Protein AF-A0ABD6HM84-F1 (afdb_monomer)

Radius of gyration: 14.24 Å; Cα contacts (8 Å, |Δi|>4): 143;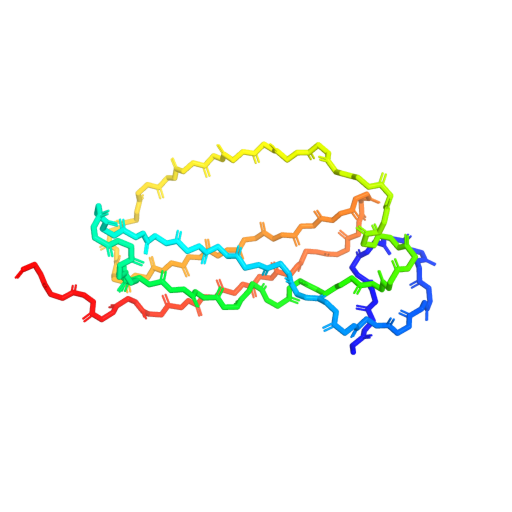 chains: 1; bounding box: 37×30×30 Å

Solvent-accessible surface area (backbone atoms only — not comparable to full-atom values): 5225 Å² total; per-residue (Å²): 89,66,23,35,43,48,93,51,84,48,65,16,85,46,69,53,68,57,68,48,60,49,94,89,64,49,70,70,47,67,53,73,30,77,34,25,35,19,73,75,62,69,72,64,73,80,92,83,85,87,85,88,78,90,68,98,59,64,57,46,77,40,79,42,64,34,84,86,20,71,66,23,72,30,80,42,79,57,83,74,76,135

Nearest PDB structures (foldseek):
  3wpa-assembly1_A  TM=5.094E-01  e=5.042E+00  Acinetobacter sp. Tol 5

Mean predicted aligned error: 3.44 Å

Secondar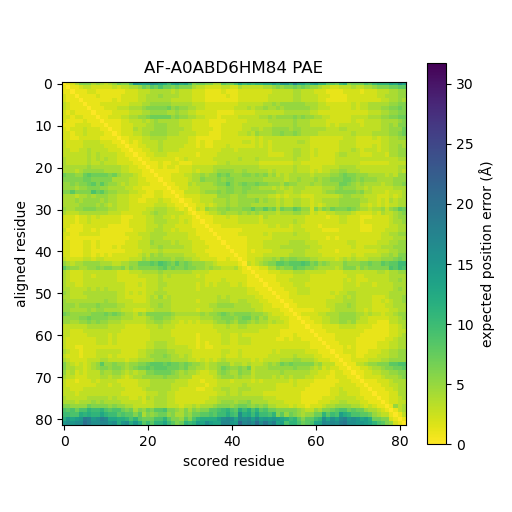y structure (DSSP, 8-state):
-B-SBTT--SB--EEEE--EE-TTS-EEE--EEEEEE-HHHHTS-----------SSSEEEEEE-BTTPPPEEEEEE-----

Organism: Serratia marcescens (NCBI:txid615)

Sequence (82 aa):
MKCIVNGCTNYAANNFSVRLRRDDTTAIWAPNTEAYICDAHASSGFTIEVNLSTRTDDTLETFVSANGGPAARRLTTIKHQP

Structure (mmCIF, N/CA/C/O backbone):
data_AF-A0ABD6HM84-F1
#
_entry.id   AF-A0ABD6HM84-F1
#
loop_
_atom_site.group_PDB
_atom_site.id
_atom_site.type_symbol
_atom_site.label_atom_id
_atom_site.label_alt_id
_atom_site.label_comp_id
_atom_site.label_asym_id
_atom_site.label_entity_id
_atom_site.label_seq_id
_atom_site.pdbx_PDB_ins_code
_atom_site.Cartn_x
_atom_site.Cartn_y
_atom_site.Cartn_z
_atom_site.occupancy
_atom_site.B_iso_or_equiv
_atom_site.auth_seq_id
_atom_site.auth_comp_id
_atom_site.auth_asym_id
_atom_site.auth_atom_id
_atom_site.pdbx_PDB_model_num
ATOM 1 N N . MET A 1 1 ? 1.272 4.273 -13.677 1.00 83.69 1 MET A N 1
ATOM 2 C CA . MET A 1 1 ? 1.547 5.332 -12.673 1.00 83.69 1 MET A CA 1
ATOM 3 C C . MET A 1 1 ? 3.049 5.459 -12.465 1.00 83.69 1 MET A C 1
ATOM 5 O O . MET A 1 1 ? 3.779 4.706 -13.097 1.00 83.69 1 MET A O 1
ATOM 9 N N . LYS A 1 2 ? 3.538 6.382 -11.628 1.00 92.06 2 LYS A N 1
ATOM 10 C CA . LYS A 1 2 ? 4.952 6.382 -11.216 1.00 92.06 2 LYS A CA 1
ATOM 11 C C . LYS A 1 2 ? 5.158 5.374 -10.080 1.00 92.06 2 LYS A C 1
ATOM 13 O O . LYS A 1 2 ? 4.264 5.201 -9.256 1.00 92.06 2 LYS A O 1
ATOM 18 N N . CYS A 1 3 ? 6.312 4.714 -10.052 1.00 95.50 3 CYS A N 1
ATOM 19 C CA . CYS A 1 3 ? 6.719 3.862 -8.936 1.00 95.50 3 CYS A CA 1
ATOM 20 C C . CYS A 1 3 ? 6.789 4.656 -7.619 1.00 95.50 3 CYS A C 1
ATOM 22 O O . CYS A 1 3 ? 7.321 5.766 -7.598 1.00 95.50 3 CYS A O 1
ATOM 24 N N . ILE A 1 4 ? 6.272 4.078 -6.530 1.00 95.44 4 ILE A N 1
ATOM 25 C CA . ILE A 1 4 ? 6.218 4.711 -5.202 1.00 95.44 4 ILE A CA 1
ATOM 26 C C . ILE A 1 4 ? 7.584 4.788 -4.501 1.00 95.44 4 ILE A C 1
ATOM 28 O O . ILE A 1 4 ? 7.780 5.613 -3.612 1.00 95.44 4 ILE A O 1
ATOM 32 N N . VAL A 1 5 ? 8.545 3.955 -4.914 1.00 95.19 5 VAL A N 1
ATOM 33 C CA . VAL A 1 5 ? 9.922 3.985 -4.396 1.00 95.19 5 VAL A CA 1
ATOM 34 C C . VAL A 1 5 ? 10.569 5.331 -4.729 1.00 95.19 5 VAL A C 1
ATOM 36 O O . VAL A 1 5 ? 10.589 5.742 -5.893 1.00 95.19 5 VAL A O 1
ATOM 39 N N . ASN A 1 6 ? 11.114 6.007 -3.713 1.00 94.38 6 ASN A N 1
ATOM 40 C CA . ASN A 1 6 ? 11.711 7.332 -3.869 1.00 94.38 6 ASN A CA 1
ATOM 41 C C . ASN A 1 6 ? 12.790 7.362 -4.964 1.00 94.38 6 ASN A C 1
ATOM 43 O O . ASN A 1 6 ? 13.593 6.441 -5.089 1.00 94.38 6 ASN A O 1
ATOM 47 N N . GLY A 1 7 ? 12.804 8.424 -5.769 1.00 92.88 7 GLY A N 1
ATOM 48 C CA . GLY A 1 7 ? 13.767 8.594 -6.863 1.00 92.88 7 GLY A CA 1
ATOM 49 C C . GLY A 1 7 ? 13.570 7.671 -8.076 1.00 92.88 7 GLY A C 1
ATOM 50 O O . GLY A 1 7 ? 14.197 7.899 -9.107 1.00 92.88 7 GLY A O 1
ATOM 51 N N . CYS A 1 8 ? 12.677 6.677 -8.025 1.00 95.25 8 CYS A N 1
ATOM 52 C CA . CYS A 1 8 ? 12.427 5.797 -9.164 1.00 95.25 8 CYS A CA 1
ATOM 53 C C . CYS A 1 8 ? 11.634 6.520 -10.265 1.00 95.25 8 CYS A C 1
ATOM 55 O O . CYS A 1 8 ? 10.602 7.136 -9.999 1.00 95.25 8 CYS A O 1
ATOM 57 N N . THR A 1 9 ? 12.081 6.425 -11.518 1.00 95.50 9 THR A N 1
ATOM 58 C CA . THR A 1 9 ? 11.407 7.024 -12.687 1.00 95.50 9 THR A CA 1
ATOM 59 C C . THR A 1 9 ? 10.642 6.008 -13.534 1.00 95.50 9 THR A C 1
ATOM 61 O O . THR A 1 9 ? 9.943 6.397 -14.468 1.00 95.50 9 THR A O 1
ATOM 64 N N . ASN A 1 10 ? 10.721 4.719 -13.191 1.00 96.31 10 ASN A N 1
ATOM 65 C CA . ASN A 1 10 ? 10.053 3.656 -13.933 1.00 96.31 10 ASN A CA 1
ATOM 66 C C . ASN A 1 10 ? 8.528 3.780 -13.834 1.00 96.31 10 ASN A C 1
ATOM 68 O O . ASN A 1 10 ? 7.969 4.135 -12.786 1.00 96.31 10 ASN A O 1
ATOM 72 N N . TYR A 1 11 ? 7.857 3.397 -14.919 1.00 96.62 11 TYR A N 1
ATOM 73 C CA . TYR A 1 11 ? 6.419 3.186 -14.903 1.00 96.62 11 TYR A CA 1
ATOM 74 C C . TYR A 1 11 ? 6.066 2.015 -13.979 1.00 96.62 11 TYR A C 1
ATOM 76 O O . TYR A 1 11 ? 6.766 1.004 -13.927 1.00 96.62 11 TYR A O 1
ATOM 84 N N . ALA A 1 12 ? 4.969 2.166 -13.249 1.00 96.31 12 ALA A N 1
ATOM 85 C CA . ALA A 1 12 ? 4.454 1.188 -12.313 1.00 96.31 12 ALA A CA 1
ATOM 86 C C . ALA A 1 12 ? 3.072 0.690 -12.738 1.00 96.31 12 ALA A C 1
ATOM 88 O O . ALA A 1 12 ? 2.166 1.498 -12.992 1.00 96.31 12 ALA A O 1
ATOM 89 N N . ALA A 1 13 ? 2.950 -0.638 -12.780 1.00 95.06 13 ALA A N 1
ATOM 90 C CA . ALA A 1 13 ? 1.744 -1.384 -13.132 1.00 95.06 13 ALA A CA 1
ATOM 91 C C . ALA A 1 13 ? 1.298 -2.348 -12.018 1.00 95.06 13 ALA A C 1
ATOM 93 O O . ALA A 1 13 ? 0.135 -2.737 -11.981 1.00 95.06 13 ALA A O 1
ATOM 94 N N . ASN A 1 14 ? 2.189 -2.691 -11.083 1.00 94.94 14 ASN A N 1
ATOM 95 C CA . ASN A 1 14 ? 1.883 -3.593 -9.977 1.00 94.94 14 ASN A CA 1
ATOM 96 C C . ASN A 1 14 ? 1.388 -2.783 -8.783 1.00 94.94 14 ASN A C 1
ATOM 98 O O . ASN A 1 14 ? 1.969 -1.746 -8.477 1.00 94.94 14 ASN A O 1
ATOM 102 N N . ASN A 1 15 ? 0.337 -3.233 -8.107 1.00 94.56 15 ASN A N 1
ATOM 103 C CA . ASN A 1 15 ? -0.284 -2.512 -6.998 1.00 94.56 15 ASN A CA 1
ATOM 104 C C . ASN A 1 15 ? -0.163 -3.301 -5.694 1.00 94.56 15 ASN A C 1
ATOM 106 O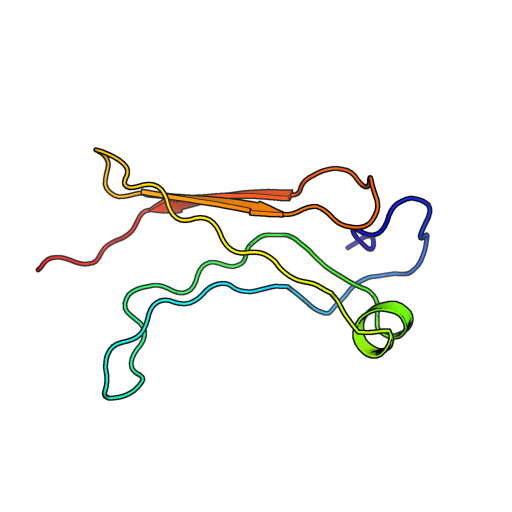 O . ASN A 1 15 ? -0.389 -4.510 -5.682 1.00 94.56 15 ASN A O 1
ATOM 110 N N . PHE A 1 16 ? 0.133 -2.615 -4.592 1.00 92.62 16 PHE A N 1
ATOM 111 C CA . PHE A 1 16 ? -0.034 -3.204 -3.268 1.00 92.62 16 PHE A CA 1
ATOM 112 C C . PHE A 1 16 ? -1.516 -3.215 -2.889 1.00 92.62 16 PHE A C 1
ATOM 114 O O . PHE A 1 16 ? -2.180 -2.181 -2.911 1.00 92.62 16 PHE A O 1
ATOM 121 N N . SER A 1 17 ? -2.033 -4.368 -2.473 1.00 91.44 17 SER A N 1
ATOM 122 C CA . SER A 1 17 ? -3.409 -4.507 -1.989 1.00 91.44 17 SER A CA 1
ATOM 123 C C . SER A 1 17 ? -3.426 -5.011 -0.553 1.00 91.44 17 SER A C 1
ATOM 125 O O . SER A 1 17 ? -2.671 -5.923 -0.219 1.00 91.44 17 SER A O 1
ATOM 127 N N . VAL A 1 18 ? -4.344 -4.496 0.261 1.00 91.62 18 VAL A N 1
ATOM 128 C CA . VAL A 1 18 ? -4.668 -5.071 1.573 1.00 91.62 18 VAL A CA 1
ATOM 129 C C . VAL A 1 18 ? -6.044 -5.716 1.460 1.00 91.62 18 VAL A C 1
ATOM 131 O O . VAL A 1 18 ? -6.946 -5.139 0.858 1.00 91.62 18 VAL A O 1
ATOM 134 N N . ARG A 1 19 ? -6.228 -6.922 2.003 1.00 92.31 19 ARG A N 1
ATOM 135 C CA . ARG A 1 19 ? -7.510 -7.636 1.941 1.00 92.31 19 ARG A CA 1
ATOM 136 C C . ARG A 1 19 ? -7.798 -8.342 3.256 1.00 92.31 19 ARG A C 1
ATOM 138 O O . ARG A 1 19 ? -7.023 -9.200 3.663 1.00 92.31 19 ARG A O 1
ATOM 145 N N . LEU A 1 20 ? -8.951 -8.042 3.849 1.00 93.00 20 LEU A N 1
ATOM 146 C CA . LEU A 1 20 ? -9.515 -8.835 4.936 1.00 93.00 20 LEU A CA 1
ATOM 147 C C . LEU A 1 20 ? -10.397 -9.932 4.350 1.00 93.00 20 LEU A C 1
ATOM 149 O O . LEU A 1 20 ? -11.208 -9.688 3.448 1.00 93.00 20 LEU A O 1
ATOM 153 N N . ARG A 1 21 ? -10.229 -11.150 4.854 1.00 94.00 21 ARG A N 1
ATOM 154 C CA . ARG A 1 21 ? -10.934 -12.335 4.371 1.00 94.00 21 ARG A CA 1
ATOM 155 C C . ARG A 1 21 ? -11.610 -13.070 5.512 1.00 94.00 21 ARG A C 1
ATOM 157 O O . ARG A 1 21 ? -11.214 -12.927 6.663 1.00 94.00 21 ARG A O 1
ATOM 164 N N . ARG A 1 22 ? -12.607 -13.865 5.143 1.00 92.81 22 ARG A N 1
ATOM 165 C CA . ARG A 1 22 ? -13.140 -14.945 5.972 1.00 92.81 22 ARG A CA 1
ATOM 166 C C . ARG A 1 22 ? -12.292 -16.204 5.793 1.00 92.81 22 ARG A C 1
ATOM 168 O O . ARG A 1 22 ? -11.479 -16.276 4.867 1.00 92.81 22 ARG A O 1
ATOM 175 N N . ASP A 1 23 ? -12.544 -17.202 6.630 1.00 95.94 23 ASP A N 1
ATOM 176 C CA . ASP A 1 23 ? -11.861 -18.500 6.579 1.00 95.94 23 ASP A CA 1
ATOM 177 C C . ASP A 1 23 ? -12.099 -19.234 5.250 1.00 95.94 23 ASP A C 1
ATOM 179 O O . ASP A 1 23 ? -11.199 -19.877 4.718 1.00 95.94 23 ASP A O 1
ATOM 183 N N . ASP A 1 24 ? -13.274 -19.047 4.641 1.00 94.31 24 ASP A N 1
ATOM 184 C CA . ASP A 1 24 ? -13.615 -19.564 3.307 1.00 94.31 24 ASP A CA 1
ATOM 185 C C . ASP A 1 24 ? -12.945 -18.798 2.148 1.00 94.31 24 ASP A C 1
ATOM 187 O O . ASP A 1 24 ? -13.238 -19.028 0.975 1.00 94.31 24 ASP A O 1
ATOM 191 N N . THR A 1 25 ? -12.031 -17.879 2.468 1.00 89.25 25 THR A N 1
ATOM 192 C CA . THR A 1 25 ? -11.260 -17.015 1.565 1.00 89.25 25 THR A CA 1
ATOM 193 C C . THR A 1 25 ? -12.035 -15.891 0.872 1.00 89.25 25 THR A C 1
ATOM 195 O O . THR A 1 25 ? -11.408 -15.062 0.187 1.00 89.25 25 THR A O 1
ATOM 198 N N . THR A 1 26 ? -13.355 -15.787 1.066 1.00 90.62 26 THR A N 1
ATOM 199 C CA . THR A 1 26 ? -14.154 -14.666 0.550 1.00 90.62 26 THR A CA 1
ATOM 200 C C . THR A 1 26 ? -13.679 -13.342 1.153 1.00 90.62 26 THR A C 1
ATOM 202 O O . THR A 1 26 ? -13.128 -13.287 2.253 1.00 90.62 26 THR A O 1
ATOM 205 N N . ALA A 1 27 ? -13.773 -12.253 0.385 1.00 90.69 27 ALA A N 1
ATOM 206 C CA . ALA A 1 27 ? -13.334 -10.937 0.849 1.00 90.69 27 ALA A CA 1
ATOM 207 C C . ALA A 1 27 ? -14.421 -10.291 1.711 1.00 90.69 27 ALA A C 1
ATOM 209 O O . ALA A 1 27 ? -15.567 -10.212 1.278 1.00 90.69 27 ALA A O 1
ATOM 210 N N . ILE A 1 28 ? -14.041 -9.747 2.866 1.00 91.88 28 ILE A N 1
ATOM 211 C CA . ILE A 1 28 ? -14.872 -8.766 3.576 1.00 91.88 28 ILE A CA 1
ATOM 212 C C . ILE A 1 28 ? -14.685 -7.398 2.912 1.00 91.88 28 ILE A C 1
ATOM 214 O O . ILE A 1 28 ? -15.645 -6.718 2.561 1.00 91.88 28 ILE A O 1
ATOM 218 N N . TRP A 1 29 ? -13.427 -7.027 2.676 1.00 91.62 29 TRP A N 1
ATOM 219 C CA . TRP A 1 2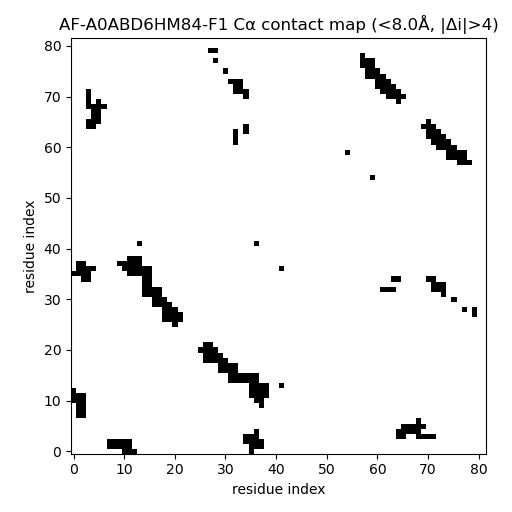9 ? -13.036 -5.854 1.902 1.00 91.62 29 TRP A CA 1
ATOM 220 C C . TRP A 1 29 ? -11.649 -6.063 1.287 1.00 91.62 29 TRP A C 1
ATOM 222 O O . TRP A 1 29 ? -10.836 -6.835 1.798 1.00 91.62 29 TRP A O 1
ATOM 232 N N . ALA A 1 30 ? -11.390 -5.390 0.165 1.00 90.00 30 ALA A N 1
ATOM 233 C CA . ALA A 1 30 ? 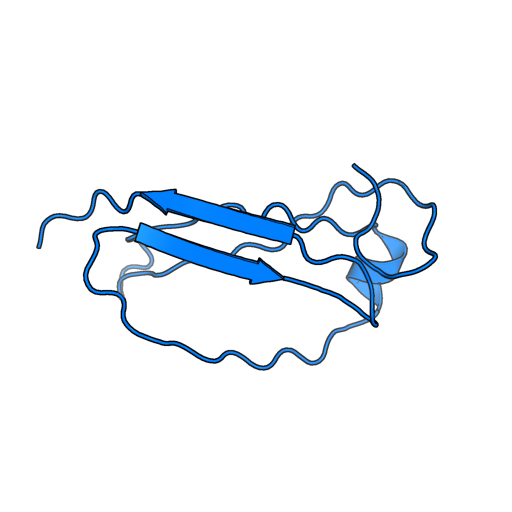-10.144 -5.494 -0.596 1.00 90.00 30 ALA A CA 1
ATOM 2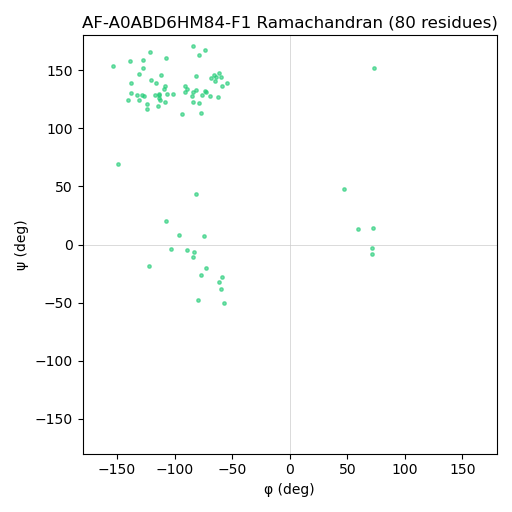34 C C . ALA A 1 30 ? -9.822 -4.163 -1.306 1.00 90.00 30 ALA A C 1
ATOM 236 O O . ALA A 1 30 ? -9.969 -4.074 -2.528 1.00 90.00 30 ALA A O 1
ATOM 237 N N . PRO A 1 31 ? -9.472 -3.089 -0.573 1.00 89.88 31 PRO A N 1
ATOM 238 C CA . PRO A 1 31 ? -9.103 -1.83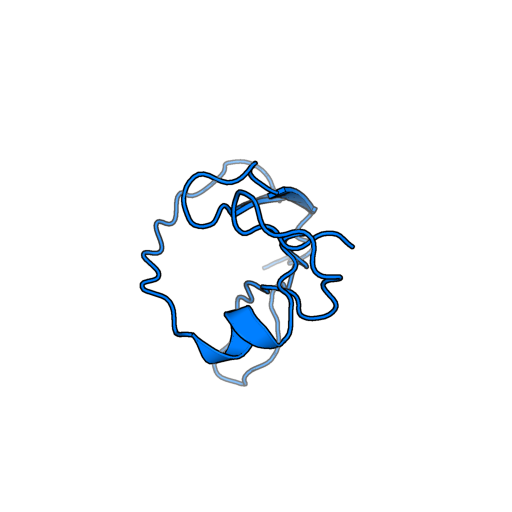2 -1.206 1.00 89.88 31 PRO A CA 1
ATOM 239 C C . PRO A 1 31 ? -7.833 -1.964 -2.054 1.00 89.88 31 PRO A C 1
ATOM 241 O O . PRO A 1 31 ? -6.857 -2.621 -1.684 1.00 89.88 31 PRO A O 1
ATOM 244 N N . ASN A 1 32 ? -7.828 -1.230 -3.162 1.00 91.50 32 ASN A N 1
ATOM 245 C CA . ASN A 1 32 ? -6.597 -0.796 -3.806 1.00 91.50 32 ASN A CA 1
ATOM 246 C C . ASN A 1 32 ? -5.971 0.302 -2.930 1.00 91.50 32 ASN A C 1
ATOM 248 O O . ASN A 1 32 ? -6.672 1.228 -2.527 1.00 91.50 32 ASN A O 1
ATOM 252 N N . THR A 1 33 ? -4.679 0.204 -2.616 1.00 94.69 33 THR A N 1
ATOM 253 C CA . THR A 1 33 ? -3.997 1.175 -1.735 1.00 94.69 33 THR A CA 1
ATOM 254 C C . THR A 1 33 ? -3.523 2.442 -2.456 1.00 94.69 33 THR A C 1
ATOM 256 O O . THR A 1 33 ? -3.025 3.368 -1.824 1.00 94.69 33 THR A O 1
ATOM 259 N N . GLU A 1 34 ? -3.647 2.473 -3.782 1.00 94.38 34 GLU A N 1
ATOM 260 C CA . GLU A 1 34 ? -3.037 3.429 -4.711 1.00 94.38 34 GLU A CA 1
ATOM 261 C C . GLU A 1 34 ? -1.495 3.478 -4.672 1.00 94.38 34 GLU A C 1
ATOM 263 O O . GLU A 1 34 ? -0.877 4.365 -5.261 1.00 94.38 34 GLU A O 1
ATOM 268 N N . ALA A 1 35 ? -0.846 2.499 -4.034 1.00 95.56 35 ALA A N 1
ATOM 269 C CA . ALA A 1 35 ? 0.602 2.347 -4.067 1.00 95.56 35 ALA A CA 1
ATOM 270 C C . ALA A 1 35 ? 1.025 1.398 -5.186 1.00 95.56 35 ALA A C 1
ATOM 272 O O . ALA A 1 35 ? 0.774 0.192 -5.124 1.00 95.56 35 ALA A O 1
ATOM 273 N N . TYR A 1 36 ? 1.695 1.947 -6.201 1.00 95.62 36 TYR A N 1
ATOM 274 C CA . TYR A 1 36 ? 2.147 1.183 -7.361 1.00 95.62 36 TYR A CA 1
ATOM 275 C C . TYR A 1 36 ? 3.661 1.063 -7.416 1.00 95.62 36 TYR A C 1
ATOM 277 O O . TYR A 1 36 ? 4.399 1.992 -7.084 1.00 95.62 36 TYR A O 1
ATOM 285 N N . ILE A 1 37 ? 4.124 -0.077 -7.912 1.00 95.69 37 ILE A N 1
ATOM 286 C CA . ILE A 1 37 ? 5.530 -0.410 -8.055 1.00 95.69 37 ILE A CA 1
ATOM 287 C C . ILE A 1 37 ? 5.848 -0.936 -9.461 1.00 95.69 37 ILE A C 1
ATOM 289 O O . ILE A 1 37 ? 5.008 -1.538 -10.135 1.00 95.69 37 ILE A O 1
ATOM 293 N N . CYS A 1 38 ? 7.051 -0.636 -9.947 1.00 96.81 38 CYS A N 1
ATOM 294 C CA . CYS A 1 38 ? 7.545 -1.136 -11.231 1.00 96.81 38 CYS A CA 1
ATOM 295 C C . CYS A 1 38 ? 8.034 -2.587 -11.114 1.00 96.81 38 CYS A C 1
ATOM 297 O O . CYS A 1 38 ? 8.311 -3.056 -10.010 1.00 96.81 38 CYS A O 1
ATOM 299 N N . ASP A 1 39 ? 8.188 -3.282 -12.242 1.00 96.25 39 ASP A N 1
ATOM 300 C CA . ASP A 1 39 ? 8.591 -4.699 -12.262 1.00 96.25 39 ASP A CA 1
ATOM 301 C C . ASP A 1 39 ? 9.961 -4.938 -11.612 1.00 96.25 39 ASP A C 1
ATOM 303 O O . ASP A 1 39 ? 10.140 -5.894 -10.860 1.00 96.25 39 ASP A O 1
ATOM 307 N N . ALA A 1 40 ? 10.909 -4.017 -11.822 1.00 95.56 40 ALA A N 1
ATOM 308 C CA . ALA A 1 40 ? 12.235 -4.099 -11.214 1.00 95.56 40 ALA A CA 1
ATOM 309 C C . ALA A 1 40 ? 12.148 -4.170 -9.680 1.00 95.56 40 ALA A C 1
ATOM 311 O O . ALA A 1 40 ? 12.692 -5.085 -9.064 1.00 95.56 40 ALA A O 1
ATOM 312 N N . HIS A 1 41 ? 11.396 -3.259 -9.059 1.00 95.88 41 HIS A N 1
ATOM 313 C CA . HIS A 1 41 ? 11.246 -3.252 -7.607 1.00 95.88 41 HIS A CA 1
ATOM 314 C C . HIS A 1 41 ? 10.283 -4.329 -7.095 1.00 95.88 41 HIS A C 1
ATOM 316 O O . HIS A 1 41 ? 10.468 -4.804 -5.980 1.00 95.88 41 HIS A O 1
ATOM 322 N N . ALA A 1 42 ? 9.312 -4.776 -7.898 1.00 94.62 42 ALA A N 1
ATOM 323 C CA . ALA A 1 42 ? 8.458 -5.911 -7.540 1.00 94.62 42 ALA A CA 1
ATOM 324 C C . ALA A 1 42 ? 9.274 -7.194 -7.285 1.00 94.62 42 ALA A C 1
ATOM 326 O O . ALA A 1 42 ? 8.878 -8.023 -6.471 1.00 94.62 42 ALA A O 1
ATOM 327 N N . SER A 1 43 ? 10.441 -7.325 -7.926 1.00 94.75 43 SER A N 1
ATOM 328 C CA . SER A 1 43 ? 11.366 -8.450 -7.736 1.00 94.75 43 SER A CA 1
ATOM 329 C C . SER A 1 43 ? 12.405 -8.269 -6.615 1.00 94.75 43 SER A C 1
ATOM 3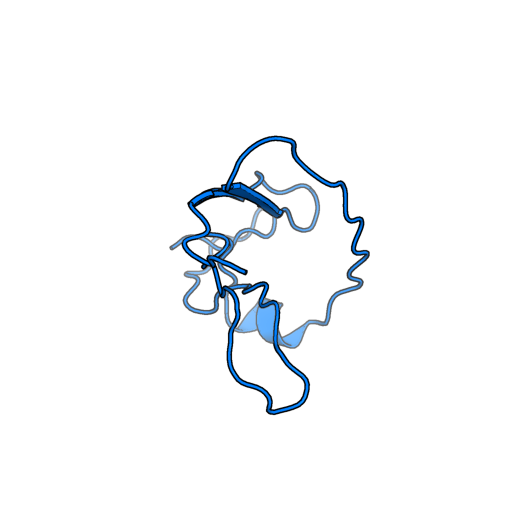31 O O . SER A 1 43 ? 13.153 -9.199 -6.331 1.00 94.75 43 SER A O 1
ATOM 333 N N . SER A 1 44 ? 12.475 -7.100 -5.961 1.00 91.06 44 SER A N 1
ATOM 334 C CA . SER A 1 44 ? 13.552 -6.771 -5.003 1.00 91.06 44 SER A CA 1
ATOM 335 C C . SER A 1 44 ? 13.332 -7.291 -3.573 1.00 91.06 44 SER A C 1
ATOM 337 O O . SER A 1 44 ? 14.261 -7.251 -2.770 1.00 91.06 44 SER A O 1
ATOM 339 N N . GLY A 1 45 ? 12.132 -7.790 -3.251 1.00 86.19 45 GLY A N 1
ATOM 340 C CA . GLY A 1 45 ? 11.735 -8.146 -1.882 1.00 86.19 45 GLY A CA 1
ATOM 341 C C . GLY A 1 45 ? 11.476 -6.917 -0.992 1.00 86.19 45 GLY A C 1
ATOM 342 O O . GLY A 1 45 ? 12.031 -5.844 -1.212 1.00 86.19 45 GLY A O 1
ATOM 343 N N . PHE A 1 46 ? 10.605 -7.061 0.014 1.00 91.56 46 PHE A N 1
ATOM 344 C CA . PHE A 1 46 ? 10.259 -5.994 0.965 1.00 91.56 46 PHE A CA 1
ATOM 345 C C . PHE A 1 46 ? 10.178 -6.545 2.386 1.00 91.56 46 PHE A C 1
ATOM 347 O O . PHE A 1 46 ? 9.583 -7.598 2.607 1.00 91.56 46 PHE A O 1
ATOM 354 N N . THR A 1 47 ? 10.695 -5.787 3.350 1.00 94.31 47 THR A N 1
ATOM 355 C CA . THR A 1 47 ? 10.301 -5.936 4.755 1.00 94.31 47 THR A CA 1
ATOM 356 C C . THR A 1 47 ? 9.029 -5.124 4.971 1.00 94.31 47 THR A C 1
ATOM 358 O O . THR A 1 47 ? 9.015 -3.926 4.693 1.00 94.31 47 THR A O 1
ATOM 361 N N . ILE A 1 48 ? 7.957 -5.770 5.433 1.00 92.06 48 ILE A N 1
ATOM 362 C CA . ILE A 1 48 ? 6.654 -5.133 5.655 1.00 92.06 48 ILE A CA 1
ATOM 363 C C . ILE A 1 48 ? 6.242 -5.355 7.107 1.00 92.06 48 ILE A C 1
ATOM 365 O O . ILE A 1 48 ? 6.073 -6.491 7.542 1.00 92.06 48 ILE A O 1
ATOM 369 N N . GLU A 1 49 ? 6.035 -4.260 7.829 1.00 93.19 49 GLU A N 1
ATOM 370 C CA . GLU A 1 49 ? 5.467 -4.258 9.175 1.00 93.19 49 GLU A CA 1
ATOM 371 C C . GLU A 1 49 ? 4.034 -3.727 9.111 1.00 93.19 49 GLU A C 1
ATOM 373 O O . GLU A 1 49 ? 3.775 -2.676 8.522 1.00 93.19 49 GLU A O 1
ATOM 378 N N . VAL A 1 50 ? 3.089 -4.460 9.701 1.00 92.31 50 VAL A N 1
ATOM 379 C CA . VAL A 1 50 ? 1.663 -4.121 9.652 1.00 92.31 50 VAL A CA 1
ATOM 380 C C . VAL A 1 50 ? 1.178 -3.777 11.051 1.00 92.31 50 VAL A C 1
ATOM 382 O O . VAL A 1 50 ? 1.192 -4.619 11.943 1.00 92.31 50 VAL A O 1
ATOM 385 N N . ASN A 1 51 ? 0.698 -2.545 11.216 1.00 93.50 51 ASN A N 1
ATOM 386 C CA . ASN A 1 51 ? 0.065 -2.068 12.440 1.00 93.50 51 ASN A CA 1
ATOM 387 C C . ASN A 1 51 ? -1.411 -1.776 12.159 1.00 93.50 51 ASN A C 1
ATOM 389 O O . ASN A 1 51 ? -1.733 -1.081 11.194 1.00 93.50 51 ASN A O 1
ATOM 393 N N . LEU A 1 52 ? -2.305 -2.316 12.989 1.00 92.31 52 LEU A N 1
ATOM 394 C CA . LEU A 1 52 ? -3.750 -2.161 12.838 1.00 92.31 52 LEU A CA 1
ATOM 395 C C . LEU A 1 52 ? -4.316 -1.345 13.999 1.00 92.31 52 LEU A C 1
ATOM 397 O O . LEU A 1 52 ? -4.105 -1.685 15.161 1.00 92.31 52 LEU A O 1
ATOM 401 N N . SER A 1 53 ? -5.088 -0.314 13.664 1.00 94.50 53 SER A N 1
ATOM 402 C CA . SER A 1 53 ? -5.816 0.519 14.620 1.00 94.50 53 SER A CA 1
ATOM 403 C C . SER A 1 53 ? -7.285 0.557 14.222 1.00 94.50 53 SER A C 1
ATOM 405 O O . SER A 1 53 ? -7.613 0.850 13.071 1.00 94.50 53 SER A O 1
ATOM 407 N N . THR A 1 54 ? -8.177 0.259 15.163 1.00 93.75 54 THR A N 1
ATOM 408 C CA . THR A 1 54 ? -9.622 0.333 14.927 1.00 93.75 54 THR A CA 1
ATOM 409 C C . THR A 1 54 ? -10.063 1.778 14.739 1.00 93.75 54 THR A C 1
ATOM 411 O O . THR A 1 54 ? -9.578 2.677 15.429 1.00 93.75 54 THR A O 1
ATOM 414 N N . ARG A 1 55 ? -11.023 1.992 13.842 1.00 93.44 55 ARG A N 1
ATOM 415 C CA . ARG A 1 55 ? -11.686 3.281 13.639 1.00 93.44 55 ARG A CA 1
ATOM 416 C C . ARG A 1 55 ? -13.106 3.221 14.190 1.00 93.44 55 ARG A C 1
ATOM 418 O O . ARG A 1 55 ? -13.652 2.141 14.386 1.00 93.44 55 ARG A O 1
ATOM 425 N N . THR A 1 56 ? -13.690 4.383 14.443 1.00 94.44 56 THR A N 1
ATOM 426 C CA . THR A 1 56 ? -15.079 4.521 14.914 1.00 94.44 56 THR A CA 1
ATOM 427 C C . THR A 1 56 ? -16.063 4.784 13.770 1.00 94.44 56 THR A C 1
ATOM 429 O O . THR A 1 56 ? -17.213 5.124 14.024 1.00 94.44 56 THR A O 1
ATOM 432 N N . ASP A 1 57 ? -15.597 4.696 12.523 1.00 92.69 57 ASP A N 1
ATOM 433 C CA . ASP A 1 57 ? -16.370 4.890 11.299 1.00 92.69 57 ASP A CA 1
ATOM 434 C C . ASP A 1 57 ? -16.319 3.627 10.419 1.00 92.69 57 ASP A C 1
ATOM 436 O O . ASP A 1 57 ? -15.471 2.753 10.607 1.00 92.69 57 ASP A O 1
ATOM 440 N N . ASP A 1 58 ? -17.208 3.538 9.427 1.00 91.94 58 ASP A N 1
ATOM 441 C CA . ASP A 1 58 ? -17.258 2.421 8.472 1.00 91.94 58 ASP A CA 1
ATOM 442 C C . ASP A 1 58 ? -16.219 2.589 7.352 1.00 91.94 58 ASP A C 1
ATOM 444 O O . ASP A 1 58 ? -16.514 2.427 6.163 1.00 91.94 58 ASP A O 1
ATOM 448 N N . THR A 1 59 ? -14.993 2.987 7.691 1.00 93.69 59 THR A N 1
ATOM 449 C CA . THR A 1 59 ? -13.947 3.232 6.698 1.00 93.69 59 THR A CA 1
ATOM 450 C C . THR A 1 59 ? -12.666 2.474 6.994 1.00 93.69 59 THR A C 1
ATOM 452 O O . THR A 1 59 ? -12.314 2.176 8.131 1.00 93.69 59 THR A O 1
ATOM 455 N N . LEU A 1 60 ? -11.946 2.170 5.921 1.00 93.62 60 LEU A N 1
ATOM 456 C CA . LEU A 1 60 ? -10.575 1.708 5.947 1.00 93.62 60 LEU A CA 1
ATOM 457 C C . LEU A 1 60 ? -9.693 2.778 5.330 1.00 93.62 60 LEU A C 1
ATOM 459 O O . LEU A 1 60 ? -9.890 3.178 4.180 1.00 93.62 60 LEU A O 1
ATOM 463 N N . GLU A 1 61 ? -8.697 3.203 6.090 1.00 95.06 61 GLU A N 1
ATOM 464 C CA . GLU A 1 61 ? -7.665 4.105 5.618 1.00 95.06 61 GLU A CA 1
ATOM 465 C C . GLU A 1 61 ? -6.350 3.341 5.469 1.00 95.06 61 GLU A C 1
ATOM 467 O O . GLU A 1 61 ? -5.855 2.755 6.430 1.00 95.06 61 GLU A O 1
ATOM 472 N N . THR A 1 62 ? -5.780 3.348 4.266 1.00 95.19 62 THR A N 1
ATOM 473 C CA . THR A 1 62 ? -4.4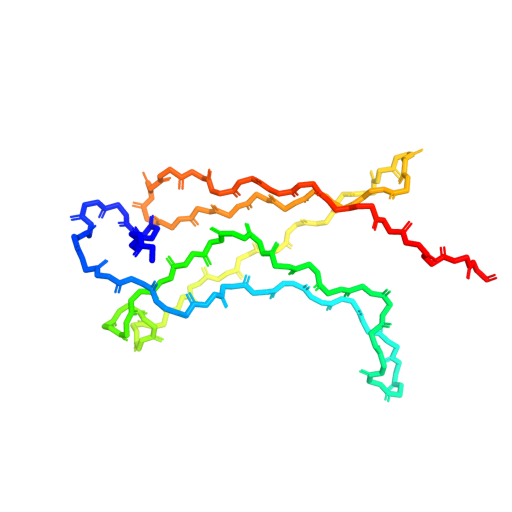53 2.790 3.999 1.00 95.19 62 THR A CA 1
ATOM 474 C C . THR A 1 62 ? -3.470 3.915 3.731 1.00 95.19 62 THR A C 1
ATOM 476 O O . THR A 1 62 ? -3.753 4.806 2.927 1.00 95.19 62 THR A O 1
ATOM 479 N N . PHE A 1 63 ? -2.304 3.837 4.362 1.00 95.00 63 PHE A N 1
ATOM 480 C CA . PHE A 1 63 ? -1.164 4.711 4.122 1.00 95.00 63 PHE A CA 1
ATOM 481 C C . PHE A 1 63 ? 0.032 3.835 3.767 1.00 95.00 63 PHE A C 1
ATOM 483 O O . PHE A 1 63 ? 0.450 3.007 4.574 1.00 95.00 63 PHE A O 1
ATOM 490 N N . VAL A 1 64 ? 0.552 3.980 2.552 1.00 95.06 64 VAL A N 1
ATOM 491 C CA . VAL A 1 64 ? 1.640 3.140 2.041 1.00 95.06 64 VAL A CA 1
ATOM 492 C C . VAL A 1 64 ? 2.744 4.033 1.508 1.00 95.06 64 VAL A C 1
ATOM 494 O O . VAL A 1 64 ? 2.485 4.909 0.692 1.00 95.06 64 VAL A O 1
ATOM 497 N N . SER A 1 65 ? 3.979 3.801 1.934 1.00 94.31 65 SER A N 1
ATOM 498 C CA . SER A 1 65 ? 5.179 4.453 1.407 1.00 94.31 65 SER A CA 1
ATOM 499 C C . SER A 1 65 ? 6.301 3.425 1.271 1.00 94.31 65 SER A C 1
ATOM 501 O O . SER A 1 65 ? 6.271 2.373 1.910 1.00 94.31 65 SER A O 1
ATOM 503 N N . ALA A 1 66 ? 7.285 3.704 0.414 1.00 94.44 66 ALA A N 1
ATOM 504 C CA . ALA A 1 66 ? 8.437 2.826 0.225 1.00 94.44 66 ALA A CA 1
ATOM 505 C C . ALA A 1 66 ? 9.728 3.642 0.122 1.00 94.44 66 ALA A C 1
ATOM 507 O O . ALA A 1 66 ? 9.804 4.593 -0.659 1.00 94.44 66 ALA A O 1
ATOM 508 N N . ASN A 1 67 ? 10.746 3.253 0.896 1.00 93.44 67 ASN A N 1
ATOM 509 C CA . ASN A 1 67 ? 12.100 3.824 0.876 1.00 93.44 67 ASN A CA 1
ATOM 510 C C . ASN A 1 67 ? 12.126 5.367 0.900 1.00 93.44 67 ASN A C 1
ATOM 512 O O . ASN A 1 67 ? 12.796 6.002 0.088 1.00 93.44 67 ASN A O 1
ATOM 516 N N . GLY A 1 68 ? 11.351 5.978 1.804 1.00 88.69 68 GLY A N 1
ATOM 517 C CA . GLY A 1 68 ? 11.270 7.439 1.946 1.00 88.69 68 GLY A CA 1
ATOM 518 C C . GLY A 1 68 ? 10.520 8.158 0.817 1.00 88.69 68 GLY A C 1
ATOM 519 O O . GLY A 1 68 ? 10.647 9.372 0.682 1.00 88.69 68 GLY A O 1
ATOM 520 N N . GLY A 1 69 ? 9.776 7.426 -0.018 1.00 87.12 69 GLY A N 1
ATOM 521 C CA . GLY A 1 69 ? 8.932 7.992 -1.068 1.00 87.12 69 GLY A CA 1
ATOM 522 C C . GLY A 1 69 ? 7.660 8.644 -0.516 1.00 87.12 69 GLY A C 1
ATOM 523 O O . GLY A 1 69 ? 7.311 8.437 0.651 1.00 87.12 69 GLY A O 1
ATOM 524 N N . PRO A 1 70 ? 6.942 9.421 -1.347 1.00 88.50 70 PRO A N 1
ATOM 525 C CA . PRO A 1 70 ? 5.656 9.980 -0.958 1.00 88.50 70 PRO A CA 1
ATOM 526 C C . PRO A 1 70 ? 4.676 8.856 -0.624 1.00 88.50 70 PRO A C 1
ATOM 528 O O . PRO A 1 70 ? 4.676 7.798 -1.256 1.00 88.50 70 PRO A O 1
ATOM 531 N N . ALA A 1 71 ? 3.826 9.097 0.366 1.00 94.06 71 ALA A N 1
ATOM 532 C CA . ALA A 1 71 ? 2.849 8.110 0.770 1.00 94.06 71 ALA A CA 1
ATOM 533 C C . ALA A 1 71 ? 1.589 8.167 -0.096 1.00 94.06 71 ALA A C 1
ATOM 535 O O . ALA A 1 71 ? 0.987 9.228 -0.276 1.00 94.06 71 ALA A O 1
ATOM 536 N N . ALA A 1 72 ? 1.162 7.007 -0.584 1.00 95.00 72 ALA A N 1
ATOM 537 C CA . ALA A 1 72 ? -0.165 6.816 -1.135 1.00 95.00 72 ALA A CA 1
ATOM 538 C C . ALA A 1 72 ? -1.156 6.657 0.022 1.00 95.00 72 ALA A C 1
ATOM 540 O O . ALA A 1 72 ? -1.009 5.774 0.871 1.00 95.00 72 ALA A O 1
ATOM 541 N N . ARG A 1 73 ? -2.159 7.535 0.058 1.00 95.44 73 ARG A N 1
ATOM 542 C CA . ARG A 1 73 ? -3.233 7.516 1.050 1.00 95.44 73 ARG A CA 1
ATOM 543 C C . ARG A 1 73 ? -4.544 7.191 0.354 1.00 95.44 73 ARG A C 1
ATOM 545 O O . ARG A 1 73 ? -4.934 7.894 -0.579 1.00 95.44 73 ARG A O 1
ATOM 552 N N . ARG A 1 74 ? -5.253 6.172 0.834 1.00 95.62 74 ARG A N 1
ATOM 553 C CA . ARG A 1 74 ? -6.572 5.806 0.314 1.00 95.62 74 ARG A CA 1
ATOM 554 C C . ARG A 1 74 ? -7.560 5.589 1.444 1.00 95.62 74 ARG A C 1
ATOM 556 O O . ARG A 1 74 ? -7.304 4.813 2.354 1.00 95.62 74 ARG A O 1
ATOM 563 N N . LEU A 1 75 ? -8.705 6.253 1.333 1.00 94.81 75 LEU A N 1
ATOM 564 C CA . LEU A 1 75 ? -9.874 6.012 2.165 1.00 94.81 75 LEU A CA 1
ATOM 565 C C . LEU A 1 75 ? -10.882 5.179 1.368 1.00 94.81 75 LEU A C 1
ATOM 567 O O . LEU A 1 75 ? -11.197 5.510 0.223 1.00 94.81 75 LEU A O 1
ATOM 571 N N . THR A 1 76 ? -11.370 4.096 1.961 1.00 93.62 76 THR A N 1
ATOM 572 C CA . THR A 1 76 ? -12.362 3.201 1.356 1.00 93.62 76 THR A CA 1
ATOM 573 C C . THR A 1 76 ? -13.488 2.958 2.343 1.00 93.62 76 THR A C 1
ATOM 575 O O . THR A 1 76 ? -13.243 2.500 3.453 1.00 93.62 76 THR A O 1
ATOM 578 N N . THR A 1 77 ? -14.728 3.231 1.945 1.00 92.94 77 THR A N 1
ATOM 579 C CA . THR A 1 77 ? -15.901 2.873 2.748 1.00 92.94 77 THR A CA 1
ATOM 580 C C . THR A 1 77 ? -16.080 1.357 2.760 1.00 92.94 77 THR A C 1
ATOM 582 O O . THR A 1 77 ? -16.131 0.718 1.706 1.00 92.94 77 THR A O 1
ATOM 585 N N . ILE A 1 78 ? -16.199 0.786 3.951 1.00 91.50 78 ILE A N 1
ATOM 586 C CA . ILE A 1 78 ? -16.538 -0.613 4.172 1.00 91.50 78 ILE A CA 1
ATOM 587 C C . ILE A 1 78 ? -18.064 -0.724 4.140 1.00 91.50 78 ILE A C 1
ATOM 589 O O . ILE A 1 78 ? -18.766 -0.001 4.834 1.00 91.50 78 ILE A O 1
ATOM 593 N N . LYS A 1 79 ? -18.590 -1.636 3.319 1.00 82.38 79 LYS A N 1
ATOM 594 C CA . LYS A 1 79 ? -20.036 -1.919 3.227 1.00 82.38 79 LYS A CA 1
ATOM 595 C C . LYS A 1 79 ? -20.416 -3.263 3.851 1.00 82.38 79 LYS A C 1
ATOM 597 O O . LYS A 1 79 ? -21.443 -3.839 3.505 1.00 82.38 79 LYS A O 1
ATOM 602 N N . HIS A 1 80 ? -19.566 -3.795 4.725 1.00 82.31 80 HIS A N 1
ATOM 603 C CA . HIS A 1 80 ? -19.883 -5.016 5.450 1.00 82.31 80 HIS A CA 1
ATOM 604 C C . HIS A 1 80 ? -20.852 -4.686 6.582 1.00 82.31 80 HIS A C 1
ATOM 606 O O . HIS A 1 80 ? -20.484 -3.996 7.525 1.00 82.31 80 HIS A O 1
ATOM 612 N N . GLN A 1 81 ? -22.076 -5.193 6.476 1.00 68.94 81 GLN A N 1
ATOM 613 C CA . GLN A 1 81 ? -22.994 -5.276 7.605 1.00 68.94 81 GLN A CA 1
ATOM 614 C C . GLN A 1 81 ? -22.782 -6.637 8.290 1.00 68.94 81 GLN A C 1
ATOM 616 O O . GLN A 1 81 ? -22.665 -7.625 7.551 1.00 68.94 81 GLN A O 1
ATOM 621 N N . PRO A 1 82 ? -22.632 -6.678 9.628 1.00 68.12 82 PRO A N 1
ATOM 622 C CA . PRO A 1 82 ? -22.464 -7.914 10.393 1.00 68.12 82 PRO A CA 1
ATOM 623 C C . PRO A 1 82 ? -23.550 -8.953 10.115 1.00 68.12 82 PRO A C 1
ATOM 625 O O . PRO A 1 82 ? -24.721 -8.546 9.933 1.00 68.12 82 PRO A O 1
#

pLDDT: mean 92.48, std 4.79, range [68.12, 96.81]

Foldseek 3Di:
DFAQAPPGRDDFDAFDKDFDADPVRHTQDIDTQPHTHDPVVVPVDDDDDDDDDDDPFQWDWDWDHHNPGHTRIDIDGGPDDD